Protein AF-A0A7S1Q2R9-F1 (afdb_monomer_lite)

Structure (mmCIF, N/CA/C/O backbone):
data_AF-A0A7S1Q2R9-F1
#
_entry.id   AF-A0A7S1Q2R9-F1
#
loop_
_atom_site.group_PDB
_atom_site.id
_atom_site.type_symbol
_atom_site.label_atom_id
_atom_site.label_alt_id
_atom_site.label_comp_id
_atom_site.label_asym_id
_atom_site.label_entity_id
_atom_site.label_seq_id
_atom_site.pdbx_PDB_ins_code
_atom_site.Cartn_x
_atom_site.Cartn_y
_atom_site.Cartn_z
_atom_site.occupancy
_atom_site.B_iso_or_equiv
_atom_site.auth_seq_id
_atom_site.auth_comp_id
_atom_site.auth_asym_id
_atom_site.auth_atom_id
_atom_site.pdbx_PDB_model_num
ATOM 1 N N . PHE A 1 1 ? 13.116 -24.146 3.902 1.00 49.06 1 PHE A N 1
ATOM 2 C CA . PHE A 1 1 ? 11.732 -23.927 4.374 1.00 49.06 1 PHE A CA 1
ATOM 3 C C . PHE A 1 1 ? 11.373 -24.757 5.607 1.00 49.06 1 PHE A C 1
ATOM 5 O O . PHE A 1 1 ? 10.627 -24.243 6.430 1.00 49.06 1 PHE A O 1
ATOM 12 N N . GLU A 1 2 ? 11.931 -25.960 5.809 1.00 44.88 2 GLU A N 1
ATOM 13 C CA . GLU A 1 2 ? 11.644 -26.784 7.004 1.00 44.88 2 GLU A CA 1
ATOM 14 C C . GLU A 1 2 ? 11.963 -26.093 8.341 1.00 44.88 2 GLU A C 1
ATOM 16 O O . GLU A 1 2 ? 11.168 -26.186 9.266 1.00 44.88 2 GLU A O 1
ATOM 21 N N . GLY A 1 3 ? 13.044 -25.309 8.440 1.00 59.00 3 GLY A N 1
ATOM 22 C CA . GLY A 1 3 ? 13.357 -24.564 9.672 1.00 59.00 3 GLY A CA 1
ATOM 23 C C . GLY A 1 3 ? 12.429 -23.374 9.972 1.00 59.00 3 GLY A C 1
ATOM 24 O O . GLY A 1 3 ? 12.257 -23.018 11.131 1.00 59.00 3 GLY A O 1
ATOM 25 N N . LEU A 1 4 ? 11.815 -22.768 8.946 1.00 65.44 4 LEU A N 1
ATOM 26 C CA . LEU A 1 4 ? 10.936 -21.595 9.094 1.00 65.44 4 LEU A CA 1
ATOM 27 C C . LEU A 1 4 ? 9.481 -22.006 9.363 1.00 65.44 4 LEU A C 1
ATOM 29 O O . LEU A 1 4 ? 8.791 -21.385 10.164 1.00 65.44 4 LEU A O 1
ATOM 33 N N . LEU A 1 5 ? 9.012 -23.053 8.679 1.00 75.56 5 LEU A N 1
ATOM 34 C CA . LEU A 1 5 ? 7.632 -23.536 8.772 1.00 75.56 5 LEU A CA 1
ATOM 35 C C . LEU A 1 5 ? 7.479 -24.649 9.821 1.00 75.56 5 LEU A C 1
ATOM 37 O O . LEU A 1 5 ? 6.381 -24.862 10.343 1.00 75.56 5 LEU A O 1
ATOM 41 N N . GLY A 1 6 ? 8.574 -25.340 10.155 1.00 81.50 6 GLY A N 1
ATOM 42 C CA . GLY A 1 6 ? 8.625 -26.401 11.154 1.00 81.50 6 GLY A CA 1
ATOM 43 C C . GLY A 1 6 ? 7.545 -27.456 10.931 1.00 81.50 6 GLY A C 1
ATOM 44 O O . GLY A 1 6 ? 7.262 -27.869 9.807 1.00 81.50 6 GLY A O 1
ATOM 45 N N . LYS A 1 7 ? 6.860 -27.822 12.019 1.00 88.25 7 LYS A N 1
ATOM 46 C CA . LYS A 1 7 ? 5.736 -28.774 12.012 1.00 88.25 7 LYS A CA 1
ATOM 47 C C . LYS A 1 7 ? 4.541 -28.364 11.139 1.00 88.25 7 LYS A C 1
ATOM 49 O O . LYS A 1 7 ? 3.656 -29.181 10.919 1.00 88.25 7 LYS A O 1
ATOM 54 N N . ASN A 1 8 ? 4.485 -27.118 10.664 1.00 87.31 8 ASN A N 1
ATOM 55 C CA . ASN A 1 8 ? 3.390 -26.623 9.828 1.00 87.31 8 ASN A CA 1
ATOM 56 C C . ASN A 1 8 ? 3.686 -26.723 8.327 1.00 87.31 8 ASN A C 1
ATOM 58 O O . ASN A 1 8 ? 2.836 -26.320 7.538 1.00 87.31 8 ASN A O 1
ATOM 62 N N . ALA A 1 9 ? 4.855 -27.236 7.923 1.00 85.81 9 ALA A N 1
ATOM 63 C CA . ALA A 1 9 ? 5.262 -27.278 6.520 1.00 85.81 9 ALA A CA 1
ATOM 64 C C . ALA A 1 9 ? 4.190 -27.904 5.613 1.00 85.81 9 ALA A C 1
ATOM 66 O O . ALA A 1 9 ? 3.797 -27.270 4.639 1.00 85.81 9 ALA A O 1
ATOM 67 N N . GLN A 1 10 ? 3.642 -29.071 5.974 1.00 87.81 10 GLN A N 1
ATOM 68 C CA . GLN A 1 10 ? 2.604 -29.725 5.169 1.00 87.81 10 GLN A CA 1
ATOM 69 C C . GLN A 1 10 ? 1.353 -28.853 5.021 1.00 87.81 10 GLN A C 1
ATOM 71 O O . GLN A 1 10 ? 0.899 -28.603 3.913 1.00 87.81 10 GLN A O 1
ATOM 76 N N . ARG A 1 11 ? 0.859 -28.292 6.128 1.00 90.00 11 ARG A N 1
ATOM 77 C CA . ARG A 1 11 ? -0.318 -27.418 6.112 1.00 90.00 11 ARG A CA 1
ATOM 78 C C . ARG A 1 11 ? -0.110 -26.177 5.242 1.00 90.00 11 ARG A C 1
ATOM 80 O O . ARG A 1 11 ? -1.047 -25.708 4.611 1.00 90.00 11 ARG A O 1
ATOM 87 N N . VAL A 1 12 ? 1.103 -25.627 5.221 1.00 89.31 12 VAL A N 1
ATOM 88 C CA . VAL A 1 12 ? 1.437 -24.493 4.348 1.00 89.31 12 VAL A CA 1
ATOM 89 C C . VAL A 1 12 ? 1.422 -24.918 2.882 1.00 89.31 12 VAL A C 1
ATOM 91 O O . VAL A 1 12 ? 0.890 -24.187 2.055 1.00 89.31 12 VAL A O 1
ATOM 94 N N . MET A 1 13 ? 1.934 -26.107 2.566 1.00 88.19 13 MET A N 1
ATOM 95 C CA . MET A 1 13 ? 1.885 -26.663 1.210 1.00 88.19 13 MET A CA 1
ATOM 96 C C . MET A 1 13 ? 0.452 -26.961 0.753 1.00 88.19 13 MET A C 1
ATOM 98 O O . MET A 1 13 ? 0.169 -26.845 -0.434 1.00 88.19 13 MET A O 1
ATOM 102 N N . ASP A 1 14 ? -0.458 -27.280 1.674 1.00 91.19 14 ASP A N 1
ATOM 103 C CA . ASP A 1 14 ? -1.875 -27.485 1.356 1.00 91.19 14 ASP A CA 1
ATOM 104 C C . ASP A 1 14 ? -2.593 -26.161 1.018 1.00 91.19 14 ASP A C 1
ATOM 106 O O . ASP A 1 14 ? -3.506 -26.142 0.196 1.00 91.19 14 ASP A O 1
ATOM 110 N N . VAL A 1 15 ? -2.179 -25.045 1.635 1.00 91.50 15 VAL A N 1
ATOM 111 C CA . VAL A 1 15 ? -2.746 -23.704 1.377 1.00 91.50 15 VAL A CA 1
ATOM 112 C C . VAL A 1 15 ? -2.119 -23.049 0.142 1.00 91.50 15 VAL A C 1
ATOM 114 O O . VAL A 1 15 ? -2.825 -22.407 -0.631 1.00 91.50 15 VAL A O 1
ATOM 117 N N . TYR A 1 16 ? -0.814 -23.241 -0.073 1.00 91.12 16 TYR A N 1
ATOM 118 C CA . TYR A 1 16 ? -0.061 -22.714 -1.219 1.00 91.12 16 TYR A CA 1
ATOM 119 C C . TYR A 1 16 ? 0.488 -23.868 -2.073 1.00 91.12 16 TYR A C 1
ATOM 121 O O . TYR A 1 16 ? 1.705 -24.090 -2.108 1.00 91.12 16 TYR A O 1
ATOM 129 N N . PRO A 1 17 ? -0.383 -24.630 -2.759 1.00 89.12 17 PRO A N 1
ATOM 130 C CA . PRO A 1 17 ? 0.030 -25.820 -3.488 1.00 89.12 17 PRO A CA 1
ATOM 131 C C . PRO A 1 17 ? 0.990 -25.459 -4.630 1.00 89.12 17 PRO A C 1
ATOM 133 O O . PRO A 1 17 ? 0.645 -24.621 -5.473 1.00 89.12 17 PRO A O 1
ATOM 136 N N . PRO A 1 18 ? 2.181 -26.091 -4.708 1.00 85.88 18 PRO A N 1
ATOM 137 C CA . PRO A 1 18 ? 3.107 -25.873 -5.808 1.00 85.88 18 PRO A CA 1
ATOM 138 C C . PRO A 1 18 ? 2.442 -26.168 -7.146 1.00 85.88 18 PRO A C 1
ATOM 140 O O . PRO A 1 18 ? 1.844 -27.223 -7.356 1.00 85.88 18 PRO A O 1
ATOM 143 N N . ARG A 1 19 ? 2.599 -25.245 -8.084 1.00 83.38 19 ARG A N 1
ATOM 144 C CA . ARG A 1 19 ? 2.158 -25.408 -9.462 1.00 83.38 19 ARG A CA 1
ATOM 145 C C . ARG A 1 19 ? 3.273 -26.094 -10.245 1.00 83.38 19 ARG A C 1
ATOM 147 O O . ARG A 1 19 ? 4.445 -25.720 -10.143 1.00 83.38 19 ARG A O 1
ATOM 154 N N . GLN A 1 20 ? 2.913 -27.095 -11.046 1.00 71.31 20 GLN A N 1
ATOM 155 C CA . GLN A 1 20 ? 3.818 -27.604 -12.073 1.00 71.31 20 GLN A CA 1
ATOM 156 C C . GLN A 1 20 ? 3.914 -26.534 -13.162 1.00 71.31 20 GLN A C 1
ATOM 158 O O . GLN A 1 20 ? 2.959 -26.296 -13.896 1.00 71.31 20 GLN A O 1
ATOM 163 N N . SER A 1 21 ? 5.039 -25.828 -13.210 1.00 67.38 21 SER A N 1
ATOM 164 C CA . SER A 1 21 ? 5.271 -24.748 -14.163 1.00 67.38 21 SER A CA 1
ATOM 165 C C . SER A 1 21 ? 6.632 -24.930 -14.814 1.00 67.38 21 SER A C 1
ATOM 167 O O . SER A 1 21 ? 7.643 -25.047 -14.126 1.00 67.38 21 SER A O 1
ATOM 169 N N . PHE A 1 22 ? 6.646 -24.924 -16.147 1.00 62.53 22 PHE A N 1
ATOM 170 C CA . PHE A 1 22 ? 7.864 -24.910 -16.962 1.00 62.53 22 PHE A CA 1
ATOM 171 C C . PHE A 1 22 ? 8.432 -23.492 -17.142 1.00 62.53 22 PHE A C 1
ATOM 173 O O . PHE A 1 22 ? 9.403 -23.298 -17.870 1.00 62.53 22 PHE A O 1
ATOM 180 N N . ALA A 1 23 ? 7.826 -22.478 -16.511 1.00 65.81 23 ALA A N 1
ATOM 181 C CA . ALA A 1 23 ? 8.340 -21.117 -16.550 1.00 65.81 23 ALA A CA 1
ATOM 182 C C . ALA A 1 23 ? 9.642 -21.004 -15.743 1.00 65.81 23 ALA A C 1
ATOM 184 O O . ALA A 1 23 ? 9.764 -21.577 -14.663 1.00 65.81 23 ALA A O 1
ATOM 185 N N . VAL A 1 24 ? 10.575 -20.171 -16.217 1.00 63.34 24 VAL A N 1
ATOM 186 C CA . VAL A 1 24 ? 11.880 -19.901 -15.573 1.00 63.34 24 VAL A CA 1
ATOM 187 C C . VAL A 1 24 ? 11.740 -19.471 -14.101 1.00 63.34 24 VAL A C 1
ATOM 189 O O . VAL A 1 24 ? 12.635 -19.711 -13.296 1.00 63.34 24 VAL A O 1
ATOM 192 N N . PHE A 1 25 ? 10.599 -18.880 -13.725 1.00 67.56 25 PHE A N 1
ATOM 193 C CA . PHE A 1 25 ? 10.302 -18.431 -12.360 1.00 67.56 25 PHE A CA 1
ATOM 194 C C . PHE A 1 25 ? 9.344 -19.346 -11.571 1.00 67.56 25 PHE A C 1
ATOM 196 O O . PHE A 1 25 ? 8.973 -18.991 -10.455 1.00 67.56 25 PHE A O 1
ATOM 203 N N . GLY A 1 26 ? 8.979 -20.523 -12.097 1.00 80.88 26 GLY A N 1
ATOM 204 C CA . GLY A 1 26 ? 8.295 -21.612 -11.383 1.00 80.88 26 GLY A CA 1
ATOM 205 C C . GLY A 1 26 ? 7.212 -21.174 -10.384 1.00 80.88 26 GLY A C 1
ATOM 206 O O . GLY A 1 26 ? 6.208 -20.580 -10.763 1.00 80.88 26 GLY A O 1
ATOM 207 N N . ASN A 1 27 ? 7.444 -21.468 -9.099 1.00 85.88 27 ASN A N 1
ATOM 208 C CA . ASN A 1 27 ? 6.556 -21.170 -7.963 1.00 85.88 27 ASN A CA 1
ATOM 209 C C . ASN A 1 27 ? 6.882 -19.849 -7.240 1.00 85.88 27 ASN A C 1
ATOM 211 O O . ASN A 1 27 ? 6.481 -19.657 -6.093 1.00 85.88 27 ASN A O 1
ATOM 215 N N . ARG A 1 28 ? 7.627 -18.934 -7.875 1.00 85.75 28 ARG A N 1
ATOM 216 C CA . ARG A 1 28 ? 8.054 -17.670 -7.254 1.00 85.75 28 ARG A CA 1
ATOM 217 C C . ARG A 1 28 ? 6.879 -16.848 -6.736 1.00 85.75 28 ARG A C 1
ATOM 219 O O . ARG A 1 28 ? 6.962 -16.350 -5.620 1.00 85.75 28 ARG A O 1
ATOM 226 N N . ASP A 1 29 ? 5.805 -16.736 -7.511 1.00 85.44 29 ASP A N 1
ATOM 227 C CA . ASP A 1 29 ? 4.643 -15.934 -7.120 1.00 85.44 29 ASP A CA 1
ATOM 228 C C . ASP A 1 29 ? 3.962 -16.508 -5.871 1.00 85.44 29 ASP A C 1
ATOM 230 O O . ASP A 1 29 ? 3.637 -15.748 -4.968 1.00 85.44 29 ASP A O 1
ATOM 234 N N . LEU A 1 30 ? 3.877 -17.839 -5.744 1.00 89.31 30 LEU A N 1
ATOM 235 C CA . LEU A 1 30 ? 3.361 -18.495 -4.533 1.00 89.31 30 LEU A CA 1
ATOM 236 C C . LEU A 1 30 ? 4.248 -18.243 -3.313 1.00 89.31 30 LEU A C 1
ATOM 238 O O . LEU A 1 30 ? 3.745 -18.034 -2.215 1.00 89.31 30 LEU A O 1
ATOM 242 N N . VAL A 1 31 ? 5.573 -18.258 -3.485 1.00 89.06 31 VAL A N 1
ATOM 243 C CA . VAL A 1 31 ? 6.504 -17.949 -2.389 1.00 89.06 31 VAL A CA 1
ATOM 244 C C . VAL A 1 31 ? 6.385 -16.480 -1.973 1.00 89.06 31 VAL A C 1
ATOM 246 O O . VAL A 1 31 ? 6.442 -16.179 -0.783 1.00 89.06 31 VAL A O 1
ATOM 249 N N . VAL A 1 32 ? 6.205 -15.566 -2.933 1.00 90.50 32 VAL A N 1
ATOM 250 C CA . VAL A 1 32 ? 5.979 -14.136 -2.667 1.00 90.50 32 VAL A CA 1
ATOM 251 C C . VAL A 1 32 ? 4.639 -13.910 -1.967 1.00 90.50 32 VAL A C 1
ATOM 253 O O . VAL A 1 32 ? 4.587 -13.122 -1.025 1.00 90.50 32 VAL A O 1
ATOM 256 N N . GLU A 1 33 ? 3.584 -14.609 -2.378 1.00 90.94 33 GLU A N 1
ATOM 257 C CA . GLU A 1 33 ? 2.261 -14.567 -1.750 1.00 90.94 33 GLU A CA 1
ATOM 258 C C . GLU A 1 33 ? 2.322 -15.090 -0.310 1.00 90.94 33 GLU A C 1
ATOM 260 O O . GLU A 1 33 ? 1.991 -14.362 0.622 1.00 90.94 33 GLU A O 1
ATOM 265 N N . LEU A 1 34 ? 2.892 -16.283 -0.104 1.00 92.25 34 LEU A N 1
ATOM 266 C CA . LEU A 1 34 ? 3.131 -16.855 1.222 1.00 92.25 34 LEU A CA 1
ATOM 267 C C . LEU A 1 34 ? 3.924 -15.902 2.128 1.00 92.25 34 LEU A C 1
ATOM 269 O O . LEU A 1 34 ? 3.571 -15.707 3.291 1.00 92.25 34 LEU A O 1
ATOM 273 N N . ALA A 1 35 ? 5.010 -15.311 1.621 1.00 91.81 35 ALA A N 1
ATOM 274 C CA . ALA A 1 35 ? 5.814 -14.366 2.391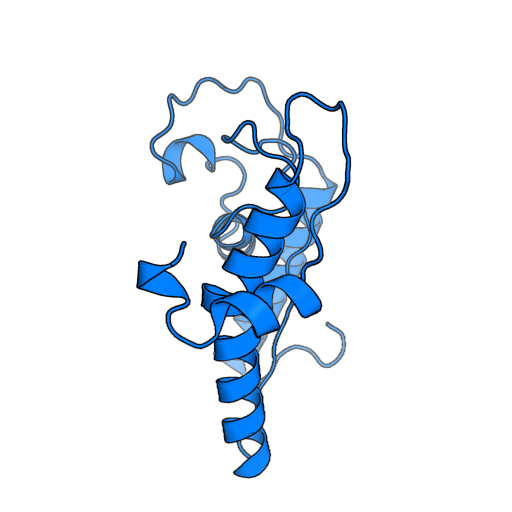 1.00 91.81 35 ALA A CA 1
ATOM 275 C C . ALA A 1 35 ? 5.023 -13.092 2.726 1.00 91.81 35 ALA A C 1
ATOM 277 O O . ALA A 1 35 ? 5.093 -12.613 3.857 1.00 91.81 35 ALA A O 1
ATOM 278 N N . THR A 1 36 ? 4.250 -12.570 1.771 1.00 93.31 36 THR A N 1
ATOM 279 C CA . THR A 1 36 ? 3.364 -11.415 1.970 1.00 93.31 36 THR A CA 1
ATOM 280 C C . THR A 1 36 ? 2.341 -11.689 3.068 1.00 93.31 36 THR A C 1
ATOM 282 O O . THR A 1 36 ? 2.195 -10.880 3.987 1.00 93.31 36 THR A O 1
ATOM 285 N N . ASP A 1 37 ? 1.695 -12.852 3.033 1.00 94.94 37 ASP A N 1
ATOM 286 C CA . ASP A 1 37 ? 0.675 -13.210 4.010 1.00 94.94 37 ASP A CA 1
ATOM 287 C C . ASP A 1 37 ? 1.256 -13.441 5.400 1.00 94.94 37 ASP A C 1
ATOM 289 O O . ASP A 1 37 ? 0.707 -12.936 6.381 1.00 94.94 37 ASP A O 1
ATOM 293 N N . LEU A 1 38 ? 2.382 -14.156 5.496 1.00 92.31 38 LEU A N 1
ATOM 294 C CA . LEU A 1 38 ? 3.019 -14.464 6.775 1.00 92.31 38 LEU A CA 1
ATOM 295 C C . LEU A 1 38 ? 3.629 -13.233 7.447 1.00 92.31 38 LEU A C 1
ATOM 297 O O . LEU A 1 38 ? 3.525 -13.100 8.667 1.00 92.31 38 LEU A O 1
ATOM 301 N N . LEU A 1 39 ? 4.292 -12.367 6.678 1.00 92.44 39 LEU A N 1
ATOM 302 C CA . LEU A 1 39 ? 5.093 -11.274 7.230 1.00 92.44 39 LEU A CA 1
ATOM 303 C C . LEU A 1 39 ? 4.321 -9.958 7.352 1.00 92.44 39 LEU A C 1
ATOM 305 O O . LEU A 1 39 ? 4.675 -9.148 8.205 1.00 92.44 39 LEU A O 1
ATOM 309 N N . TYR A 1 40 ? 3.279 -9.741 6.540 1.00 94.12 40 TYR A N 1
ATOM 310 C CA . TYR A 1 40 ? 2.607 -8.441 6.460 1.00 94.12 40 TYR A CA 1
ATOM 311 C C . TYR A 1 40 ? 1.082 -8.546 6.558 1.00 94.12 40 TYR A C 1
ATOM 313 O O . TYR A 1 40 ? 0.508 -8.050 7.528 1.00 94.12 40 TYR A O 1
ATOM 321 N N . SER A 1 41 ? 0.411 -9.202 5.603 1.00 95.00 41 SER A N 1
ATOM 322 C CA . SER A 1 41 ? -1.055 -9.140 5.493 1.00 95.00 41 SER A CA 1
ATOM 323 C C . SER A 1 41 ? -1.754 -9.741 6.712 1.00 95.00 41 SER A C 1
ATOM 325 O O . SER A 1 41 ? -2.533 -9.052 7.370 1.00 95.00 41 SER A O 1
ATOM 327 N N . CYS A 1 42 ? -1.448 -10.994 7.077 1.00 95.44 42 CYS A N 1
ATOM 328 C CA . CYS A 1 42 ? -2.126 -11.649 8.197 1.00 95.44 42 CYS A CA 1
ATOM 329 C C . CYS A 1 42 ? -1.826 -10.981 9.552 1.00 95.44 42 CYS A C 1
ATOM 331 O O . CYS A 1 42 ? -2.774 -10.777 10.315 1.00 95.44 42 CYS A O 1
ATOM 333 N N . PRO A 1 43 ? -0.570 -10.619 9.895 1.00 96.19 43 PRO A N 1
ATOM 334 C CA . PRO A 1 43 ? -0.290 -9.842 11.103 1.00 96.19 43 PRO A CA 1
ATOM 335 C C . PRO A 1 43 ? -1.059 -8.514 11.160 1.00 96.19 43 PRO A C 1
ATOM 337 O O . PRO A 1 43 ? -1.692 -8.231 12.179 1.00 96.19 43 PRO A O 1
ATOM 340 N N . ASN A 1 44 ? -1.092 -7.745 10.066 1.00 96.00 44 ASN A N 1
ATOM 341 C CA . ASN A 1 44 ? -1.807 -6.467 10.016 1.00 96.00 44 ASN A CA 1
ATOM 342 C C . ASN A 1 44 ? -3.322 -6.651 10.180 1.00 96.00 44 ASN A C 1
ATOM 344 O O . ASN A 1 44 ? -3.946 -5.941 10.968 1.00 96.00 44 ASN A O 1
ATOM 348 N N . THR A 1 45 ? -3.915 -7.650 9.518 1.00 96.38 45 THR A N 1
ATOM 349 C CA . THR A 1 45 ? -5.335 -7.991 9.691 1.00 96.38 45 THR A CA 1
ATOM 350 C C . THR A 1 45 ? -5.647 -8.410 11.127 1.00 96.38 45 THR A C 1
ATOM 352 O O . THR A 1 45 ? -6.683 -8.026 11.664 1.00 96.38 45 THR A O 1
ATOM 355 N N . ARG A 1 46 ? -4.759 -9.159 11.796 1.00 97.56 46 ARG A N 1
ATOM 356 C CA . ARG A 1 46 ? -4.948 -9.531 13.210 1.00 97.56 46 ARG A CA 1
ATOM 357 C C . ARG A 1 46 ? -4.958 -8.311 14.124 1.00 97.56 46 ARG A C 1
ATOM 359 O O . ARG A 1 46 ? -5.800 -8.251 15.014 1.00 97.56 46 ARG A O 1
ATOM 366 N N . ILE A 1 47 ? -4.063 -7.349 13.898 1.00 97.44 47 ILE A N 1
ATOM 367 C CA . ILE A 1 47 ? -4.033 -6.091 14.657 1.00 97.44 47 ILE A CA 1
ATOM 368 C C . ILE A 1 47 ? -5.326 -5.305 14.423 1.00 97.44 47 ILE A C 1
ATOM 370 O O . ILE A 1 47 ? -5.977 -4.911 15.388 1.00 97.44 47 ILE A O 1
ATOM 374 N N . ALA A 1 48 ? -5.742 -5.140 13.165 1.00 96.50 48 ALA A N 1
ATOM 375 C CA . ALA A 1 48 ? -6.975 -4.434 12.824 1.00 96.50 48 ALA A CA 1
ATOM 376 C C . ALA A 1 48 ? -8.214 -5.082 13.465 1.00 96.50 48 ALA A C 1
ATOM 378 O O . ALA A 1 48 ? -9.022 -4.396 14.087 1.00 96.50 48 ALA A O 1
ATOM 379 N N . ASN A 1 49 ? -8.321 -6.412 13.403 1.00 96.69 49 ASN A N 1
ATOM 380 C CA . ASN A 1 49 ? -9.411 -7.153 14.038 1.00 96.69 49 ASN A CA 1
ATOM 381 C C . ASN A 1 49 ? -9.380 -7.032 15.567 1.00 96.69 49 ASN A C 1
ATOM 383 O O . ASN A 1 49 ? -10.433 -6.934 16.193 1.00 96.69 49 ASN A O 1
ATOM 387 N N . ALA A 1 50 ? -8.194 -7.030 16.182 1.00 98.06 50 ALA A N 1
ATOM 388 C CA . ALA A 1 50 ? -8.055 -6.855 17.625 1.00 98.06 50 ALA A CA 1
ATOM 389 C C . ALA A 1 50 ? -8.482 -5.450 18.080 1.00 98.06 50 ALA A C 1
ATOM 391 O O . ALA A 1 50 ? -9.139 -5.325 19.113 1.00 98.06 50 ALA A O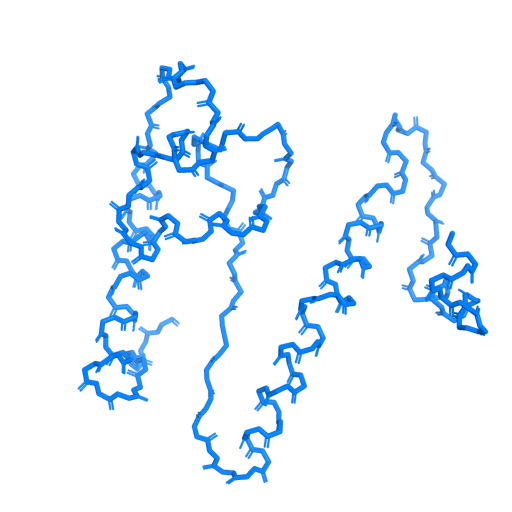 1
ATOM 392 N N . LEU A 1 51 ? -8.158 -4.411 17.302 1.00 97.56 51 LEU A N 1
ATOM 393 C CA . LEU A 1 51 ? -8.635 -3.044 17.531 1.00 97.56 51 LEU A CA 1
ATOM 394 C C . LEU A 1 51 ? -10.162 -2.971 17.399 1.00 97.56 51 LEU A C 1
ATOM 396 O O . LEU A 1 51 ? -10.837 -2.516 18.324 1.00 97.56 51 LEU A O 1
ATOM 400 N N . ALA A 1 52 ? -10.715 -3.521 16.315 1.00 95.38 52 ALA A N 1
ATOM 401 C CA . ALA A 1 52 ? -12.156 -3.555 16.081 1.00 95.38 52 ALA A CA 1
ATOM 402 C C . ALA A 1 52 ? -12.914 -4.295 17.200 1.00 95.38 52 ALA A C 1
ATOM 404 O O . ALA A 1 52 ? -13.926 -3.803 17.693 1.00 95.38 52 ALA A O 1
ATOM 405 N N . ALA A 1 53 ? -12.390 -5.426 17.686 1.00 97.50 53 ALA A N 1
ATOM 406 C CA . ALA A 1 53 ? -12.969 -6.181 18.804 1.00 97.50 53 ALA A CA 1
ATOM 407 C C . ALA A 1 53 ? -12.978 -5.409 20.139 1.00 97.50 53 ALA A C 1
ATOM 409 O O . ALA A 1 53 ? -13.663 -5.802 21.084 1.00 97.50 53 ALA A O 1
ATOM 410 N N . LYS A 1 54 ? -12.208 -4.320 20.238 1.00 97.88 54 LYS A N 1
ATOM 411 C CA . LYS A 1 54 ? -12.195 -3.393 21.376 1.00 97.88 54 LYS A CA 1
ATOM 412 C C . LYS A 1 54 ? -12.963 -2.100 21.098 1.00 97.88 54 LYS A C 1
ATOM 414 O O . LYS A 1 54 ? -12.859 -1.171 21.892 1.00 97.88 54 LYS A O 1
ATOM 419 N N . ASN A 1 55 ? -13.740 -2.046 20.014 1.00 96.25 55 ASN A N 1
ATOM 420 C CA . ASN A 1 55 ? -14.426 -0.846 19.533 1.00 96.25 55 ASN A CA 1
ATOM 421 C C . ASN A 1 55 ? -13.468 0.333 19.275 1.00 96.25 55 ASN A C 1
ATOM 423 O O . ASN A 1 55 ? -13.881 1.489 19.330 1.00 96.25 55 ASN A O 1
ATOM 427 N N . ALA A 1 56 ? -12.187 0.052 19.012 1.00 96.00 56 ALA A N 1
ATOM 428 C CA . ALA A 1 56 ? -11.232 1.064 18.591 1.00 96.00 56 ALA A CA 1
ATOM 429 C C . ALA A 1 56 ? -11.350 1.253 17.067 1.00 96.00 56 ALA A C 1
ATOM 431 O O . ALA A 1 56 ? -11.284 0.256 16.338 1.00 96.00 56 ALA A O 1
ATOM 432 N N . PRO A 1 57 ? -11.510 2.494 16.570 1.00 92.12 57 PRO A N 1
ATOM 433 C CA . PRO A 1 57 ? -11.534 2.757 15.137 1.00 92.12 57 PRO A CA 1
ATOM 434 C C . PRO A 1 57 ? -10.240 2.284 14.465 1.00 92.12 57 PRO A C 1
ATOM 436 O O . PRO A 1 57 ? -9.139 2.607 14.913 1.00 92.12 57 PRO A O 1
ATOM 439 N N . ALA A 1 58 ? -10.373 1.494 13.400 1.00 92.56 58 ALA A N 1
ATOM 440 C CA . ALA A 1 58 ? -9.252 0.969 12.634 1.00 92.56 58 ALA A CA 1
ATOM 441 C C . ALA A 1 58 ? -9.603 0.950 11.145 1.00 92.56 58 ALA A C 1
ATOM 443 O O . ALA A 1 58 ? -10.653 0.445 10.751 1.00 92.56 58 ALA A O 1
ATOM 444 N N . TRP A 1 59 ? -8.689 1.459 10.321 1.00 92.31 59 TRP A N 1
ATOM 445 C CA . TRP A 1 59 ? -8.809 1.475 8.866 1.00 92.31 59 TRP A CA 1
ATOM 446 C C . TRP A 1 59 ? -7.585 0.808 8.254 1.00 92.31 59 TRP A C 1
ATOM 448 O O . TRP A 1 59 ? -6.460 1.002 8.714 1.00 92.31 59 TRP A O 1
ATOM 458 N N . VAL A 1 60 ? -7.806 -0.001 7.222 1.00 93.19 60 VAL A N 1
ATOM 459 C CA . VAL A 1 60 ? -6.762 -0.786 6.557 1.00 93.19 60 VAL A CA 1
ATOM 460 C C . VAL A 1 60 ? -6.927 -0.613 5.061 1.00 93.19 60 VAL A C 1
ATOM 462 O O . VAL A 1 60 ? -8.011 -0.869 4.554 1.00 93.19 60 VAL A O 1
ATOM 465 N N . TYR A 1 61 ? -5.861 -0.247 4.353 1.00 93.69 61 TYR A N 1
ATOM 466 C CA . TYR A 1 61 ? -5.846 -0.193 2.892 1.00 93.69 61 TYR A CA 1
ATOM 467 C C . TYR A 1 61 ? -4.904 -1.249 2.304 1.00 93.69 61 TYR A C 1
ATOM 469 O O . TYR A 1 61 ? -3.970 -1.708 2.962 1.00 93.69 61 TYR A O 1
ATOM 477 N N . SER A 1 62 ? -5.134 -1.608 1.039 1.00 93.81 62 SER A N 1
ATOM 478 C CA . SER A 1 62 ? -4.257 -2.479 0.253 1.00 93.81 62 SER A CA 1
ATOM 479 C C . SER A 1 62 ? -3.732 -1.718 -0.961 1.00 93.81 62 SER A C 1
ATOM 481 O O . SER A 1 62 ? -4.497 -1.321 -1.841 1.00 93.81 62 SER A O 1
ATOM 483 N N . PHE A 1 63 ? -2.422 -1.482 -1.005 1.00 95.50 63 PHE A N 1
ATOM 484 C CA . PHE A 1 63 ? -1.777 -0.787 -2.114 1.00 95.50 63 PHE A CA 1
ATOM 485 C C . PHE A 1 63 ? -1.398 -1.776 -3.224 1.00 95.50 63 PHE A C 1
ATOM 487 O O . PHE A 1 63 ? -0.543 -2.636 -3.034 1.00 95.50 63 PHE A O 1
ATOM 494 N N . GLN A 1 64 ? -2.021 -1.638 -4.398 1.00 94.69 64 GLN A N 1
ATOM 495 C CA . GLN A 1 64 ? -1.875 -2.593 -5.511 1.00 94.69 64 GLN A CA 1
ATOM 496 C C . GLN A 1 64 ? -1.138 -2.027 -6.736 1.00 94.69 64 GLN A C 1
ATOM 498 O O . GLN A 1 64 ? -0.951 -2.708 -7.746 1.00 94.69 64 GLN A O 1
ATOM 503 N N . ARG A 1 65 ? -0.710 -0.763 -6.681 1.00 94.88 65 ARG A N 1
ATOM 504 C CA . ARG A 1 65 ? -0.106 -0.078 -7.824 1.00 94.88 65 ARG A CA 1
ATOM 505 C C . ARG A 1 65 ? 1.382 -0.418 -7.938 1.00 94.88 65 ARG A C 1
ATOM 507 O O . ARG A 1 65 ? 2.166 -0.084 -7.062 1.00 94.88 65 ARG A O 1
ATOM 514 N N . ARG A 1 66 ? 1.811 -0.979 -9.075 1.00 93.81 66 ARG A N 1
ATOM 515 C CA . ARG A 1 66 ? 3.234 -0.942 -9.456 1.00 93.81 66 ARG A CA 1
ATOM 516 C C . ARG A 1 66 ? 3.592 0.481 -9.911 1.00 93.81 66 ARG A C 1
ATOM 518 O O . ARG A 1 66 ? 2.974 0.945 -10.874 1.00 93.81 66 ARG A O 1
ATOM 525 N N . PRO A 1 67 ? 4.590 1.150 -9.304 1.00 92.44 67 PRO A N 1
ATOM 526 C CA . PRO A 1 67 ? 5.001 2.478 -9.749 1.00 92.44 67 PRO A CA 1
ATOM 527 C C . PRO A 1 67 ? 5.473 2.476 -11.202 1.00 92.44 67 PRO A C 1
ATOM 529 O O . PRO A 1 67 ? 6.225 1.579 -11.597 1.00 92.44 67 PRO A O 1
ATOM 532 N N . SER A 1 68 ? 5.079 3.481 -11.998 1.00 92.12 68 SER A N 1
ATOM 533 C CA . SER A 1 68 ? 5.513 3.572 -13.403 1.00 92.12 68 SER A CA 1
ATOM 534 C C . SER A 1 68 ? 7.031 3.670 -13.531 1.00 92.12 68 SER A C 1
ATOM 536 O O . SER A 1 68 ? 7.607 3.127 -14.466 1.00 92.12 68 SER A O 1
ATOM 538 N N . CYS A 1 69 ? 7.667 4.327 -12.560 1.00 88.81 69 CYS A N 1
ATOM 539 C CA . CYS A 1 69 ? 9.115 4.439 -12.426 1.00 88.81 69 CYS A CA 1
ATOM 540 C C . CYS A 1 69 ? 9.629 3.589 -11.262 1.00 88.81 69 CYS A C 1
ATOM 542 O O . CYS A 1 69 ? 10.451 4.047 -10.471 1.00 88.81 69 CYS A O 1
ATOM 544 N N . SER A 1 70 ? 9.110 2.361 -11.130 1.00 87.88 70 SER A N 1
ATOM 545 C CA . SER A 1 70 ? 9.598 1.418 -10.123 1.00 87.88 70 SER A CA 1
ATOM 546 C C . SER A 1 70 ? 11.105 1.232 -10.296 1.00 87.88 70 SER A C 1
ATOM 548 O O . SER A 1 70 ? 11.549 0.865 -11.388 1.00 87.88 70 SER A O 1
ATOM 550 N N . PRO A 1 71 ? 11.906 1.450 -9.242 1.00 81.62 71 PRO A N 1
ATOM 551 C CA . PRO A 1 71 ? 13.348 1.314 -9.345 1.00 81.62 71 PRO A CA 1
ATOM 552 C C . PRO A 1 71 ? 13.780 -0.163 -9.247 1.00 81.62 71 PRO A C 1
ATOM 554 O O . PRO A 1 71 ? 14.964 -0.475 -9.331 1.00 81.62 71 PRO A O 1
ATOM 557 N N . THR A 1 72 ? 12.825 -1.087 -9.083 1.00 83.75 72 THR A N 1
ATOM 558 C CA . THR A 1 72 ? 13.070 -2.529 -9.012 1.00 83.75 72 THR A CA 1
ATOM 559 C C . THR A 1 72 ? 12.561 -3.236 -10.273 1.00 83.75 72 THR A C 1
ATOM 561 O O . THR A 1 72 ? 11.538 -2.839 -10.850 1.00 83.75 72 THR A O 1
ATOM 564 N N . PRO A 1 73 ? 13.215 -4.332 -10.698 1.00 83.81 73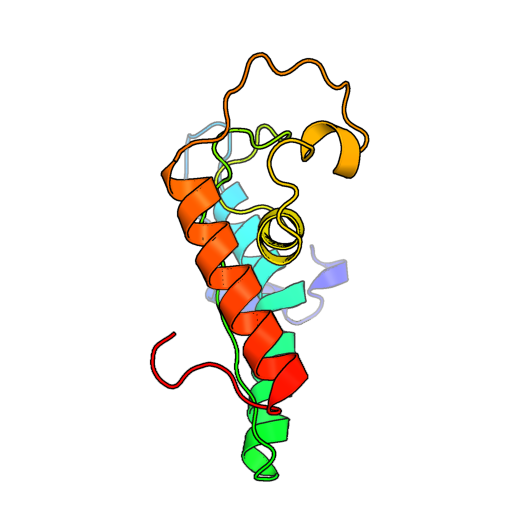 PRO A N 1
ATOM 565 C CA . PRO A 1 73 ? 12.759 -5.101 -11.853 1.00 83.81 73 PRO A CA 1
ATOM 566 C C . PRO A 1 73 ? 11.486 -5.914 -11.558 1.00 83.81 73 PRO A C 1
ATOM 568 O O . PRO A 1 73 ? 10.822 -6.377 -12.485 1.00 83.81 73 PRO A O 1
ATOM 571 N N . TYR A 1 74 ? 11.105 -6.072 -10.288 1.00 84.44 74 TYR A N 1
ATOM 572 C CA . TYR A 1 74 ? 10.058 -6.998 -9.869 1.00 84.44 74 TYR A CA 1
ATOM 573 C C . TYR A 1 74 ? 8.638 -6.530 -10.230 1.00 84.44 74 TYR A C 1
ATOM 575 O O . TYR A 1 74 ? 8.337 -5.343 -10.099 1.00 84.44 74 TYR A O 1
ATOM 583 N N . PRO A 1 75 ? 7.761 -7.447 -10.686 1.00 85.12 75 PRO A N 1
ATOM 584 C CA . PRO A 1 75 ? 6.355 -7.154 -10.942 1.00 85.12 75 PRO A CA 1
ATOM 585 C C . PRO A 1 75 ? 5.585 -6.819 -9.668 1.00 85.12 75 PRO A C 1
ATOM 587 O O . PRO A 1 75 ? 5.960 -7.236 -8.577 1.00 85.12 75 PRO A O 1
ATOM 590 N N . GLY A 1 76 ? 4.489 -6.081 -9.846 1.00 89.81 76 GLY A N 1
ATOM 591 C CA . GLY A 1 76 ? 3.582 -5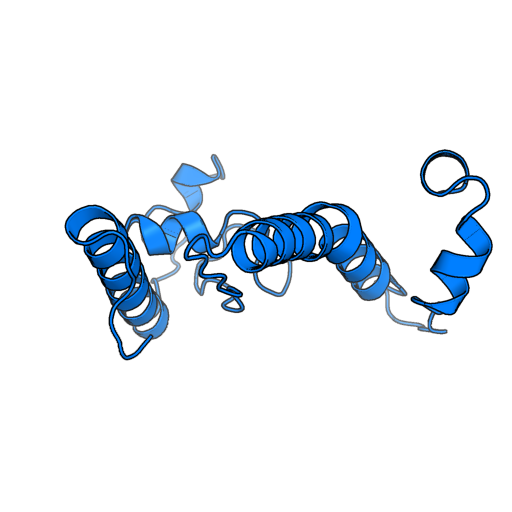.709 -8.765 1.00 89.81 76 GLY A CA 1
ATOM 592 C C . GLY A 1 76 ? 4.078 -4.577 -7.850 1.00 89.81 76 GLY A C 1
ATOM 593 O O . GLY A 1 76 ? 5.104 -3.943 -8.124 1.00 89.81 76 GLY A O 1
ATOM 594 N N . PRO A 1 77 ? 3.303 -4.281 -6.793 1.00 91.75 77 PRO A N 1
ATOM 595 C CA . PRO A 1 77 ? 3.699 -3.379 -5.718 1.00 91.75 77 PRO A CA 1
ATOM 596 C C . PRO A 1 77 ? 4.748 -4.066 -4.837 1.00 91.75 77 PRO A C 1
ATOM 598 O O . PRO A 1 77 ? 4.490 -5.095 -4.217 1.00 91.75 77 PRO A O 1
ATOM 601 N N . VAL A 1 78 ? 5.954 -3.507 -4.775 1.00 90.25 78 VAL A N 1
ATOM 602 C CA . VAL A 1 78 ? 6.985 -4.008 -3.856 1.00 90.25 78 VAL A CA 1
ATOM 603 C C . VAL A 1 78 ? 6.812 -3.376 -2.478 1.00 90.25 78 VAL A C 1
ATOM 605 O O . VAL A 1 78 ? 6.312 -2.255 -2.367 1.00 90.25 78 VAL A O 1
ATOM 608 N N . HIS A 1 79 ? 7.247 -4.072 -1.428 1.00 91.56 79 HIS A N 1
ATOM 609 C CA . HIS A 1 79 ? 7.193 -3.562 -0.058 1.00 91.56 79 HIS A CA 1
ATOM 610 C C . HIS A 1 79 ? 7.828 -2.159 0.057 1.00 91.56 79 HIS A C 1
ATOM 612 O O . HIS A 1 79 ? 8.939 -1.926 -0.434 1.00 91.56 79 HIS A O 1
ATOM 618 N N . GLY A 1 80 ? 7.098 -1.225 0.672 1.00 89.62 80 GLY A N 1
ATOM 619 C CA . GLY A 1 80 ? 7.508 0.164 0.885 1.00 89.62 80 GLY A CA 1
ATOM 620 C C . GLY A 1 80 ? 7.318 1.085 -0.325 1.00 89.62 80 GLY A C 1
ATOM 621 O O . GLY A 1 80 ? 7.580 2.283 -0.222 1.00 89.62 80 GLY A O 1
ATOM 622 N N . SER A 1 81 ? 6.874 0.572 -1.481 1.00 92.00 81 SER A N 1
ATOM 623 C CA . SER A 1 81 ? 6.699 1.412 -2.679 1.00 92.00 81 SER A CA 1
ATOM 624 C C . SER A 1 81 ? 5.573 2.433 -2.536 1.00 92.00 81 SER A C 1
ATOM 626 O O . SER A 1 81 ? 5.632 3.499 -3.149 1.00 92.00 81 SER A O 1
ATOM 628 N N . GLU A 1 82 ? 4.599 2.155 -1.674 1.00 94.81 82 GLU A N 1
ATOM 629 C CA . GLU A 1 82 ? 3.493 3.038 -1.322 1.00 94.81 82 GLU A CA 1
ATOM 630 C C . GLU A 1 82 ? 3.949 4.271 -0.537 1.00 94.81 82 GLU A C 1
ATOM 632 O O . GLU A 1 82 ? 3.328 5.328 -0.653 1.00 94.81 82 GLU A O 1
ATOM 637 N N . MET A 1 83 ? 5.063 4.185 0.205 1.00 93.44 83 MET A N 1
ATOM 638 C CA . MET A 1 83 ? 5.598 5.321 0.965 1.00 93.44 83 MET A CA 1
ATOM 639 C C . MET A 1 83 ? 5.804 6.530 0.060 1.00 93.44 83 MET A C 1
ATOM 641 O O . MET A 1 83 ? 5.522 7.664 0.449 1.00 93.44 83 MET A O 1
ATOM 645 N N . ALA A 1 84 ? 6.242 6.295 -1.181 1.00 93.56 84 ALA A N 1
ATOM 646 C CA . ALA A 1 84 ? 6.488 7.394 -2.088 1.00 93.56 84 ALA A CA 1
ATOM 647 C C . ALA A 1 84 ? 5.210 8.154 -2.480 1.00 93.56 84 ALA A C 1
ATOM 649 O O . ALA A 1 84 ? 5.248 9.340 -2.804 1.00 93.56 84 ALA A O 1
ATOM 650 N N . TYR A 1 85 ? 4.061 7.481 -2.428 1.00 96.12 85 TYR A N 1
ATOM 651 C CA . TYR A 1 85 ? 2.742 8.043 -2.705 1.00 96.12 85 TYR A CA 1
ATOM 652 C C . TYR A 1 85 ? 2.185 8.778 -1.491 1.00 96.12 85 TYR A C 1
ATOM 654 O O . TYR A 1 85 ? 1.623 9.858 -1.666 1.00 96.12 85 TYR A O 1
ATOM 662 N N . VAL A 1 86 ? 2.405 8.235 -0.288 1.00 96.56 86 VAL A N 1
ATOM 663 C CA . VAL A 1 86 ? 2.039 8.866 0.990 1.00 96.56 86 VAL A CA 1
ATOM 664 C C . VAL A 1 86 ? 2.741 10.211 1.177 1.00 96.56 86 VAL A C 1
ATOM 666 O O . VAL A 1 86 ? 2.126 11.144 1.674 1.00 96.56 86 VAL A O 1
ATOM 669 N N . PHE A 1 87 ? 4.002 10.336 0.749 1.00 95.81 87 PHE A N 1
ATOM 670 C CA . PHE A 1 87 ? 4.807 11.552 0.945 1.00 95.81 87 PHE A CA 1
ATOM 671 C C . PHE A 1 87 ? 4.948 12.444 -0.296 1.00 95.81 87 PHE A C 1
ATOM 673 O O . PHE A 1 87 ? 5.700 13.416 -0.263 1.00 95.81 87 PHE A O 1
ATOM 680 N N . GLY A 1 88 ? 4.279 12.127 -1.408 1.00 95.44 88 GLY A N 1
ATOM 681 C CA . GLY A 1 88 ? 4.322 12.992 -2.593 1.00 95.44 88 GLY A CA 1
ATOM 682 C C . GLY A 1 88 ? 5.677 13.044 -3.312 1.00 95.44 88 GLY A C 1
ATOM 683 O O . GLY A 1 88 ? 5.961 14.017 -4.002 1.00 95.44 88 GLY A O 1
ATOM 684 N N . ASN A 1 89 ? 6.536 12.034 -3.159 1.00 92.00 89 ASN A N 1
ATOM 685 C CA . ASN A 1 89 ? 7.925 12.059 -3.635 1.00 92.00 89 ASN A CA 1
ATOM 686 C C . ASN A 1 89 ? 8.214 10.993 -4.715 1.00 92.00 89 ASN A C 1
ATOM 688 O O . ASN A 1 89 ? 9.346 10.521 -4.838 1.00 92.00 89 ASN A O 1
ATOM 692 N N . GLN A 1 90 ? 7.215 10.641 -5.539 1.00 90.94 90 GLN A N 1
ATOM 693 C CA . GLN A 1 90 ? 7.362 9.627 -6.602 1.00 90.94 90 GLN A CA 1
ATOM 694 C C . GLN A 1 90 ? 8.478 9.963 -7.597 1.00 90.94 90 GLN A C 1
ATOM 696 O O . GLN A 1 90 ? 9.166 9.065 -8.079 1.00 90.94 90 GLN A O 1
ATOM 701 N N . ASP A 1 91 ? 8.680 11.253 -7.884 1.00 88.44 91 ASP A N 1
ATOM 702 C CA . ASP A 1 91 ? 9.740 11.722 -8.783 1.00 88.44 91 ASP A CA 1
ATOM 703 C C . ASP A 1 91 ? 11.154 11.401 -8.222 1.00 88.44 91 ASP A C 1
ATOM 705 O O . ASP A 1 91 ? 12.125 11.369 -8.972 1.00 88.44 91 ASP A O 1
ATOM 709 N N . ASN A 1 92 ? 11.270 11.076 -6.925 1.00 85.75 92 ASN A N 1
ATOM 710 C CA . ASN A 1 92 ? 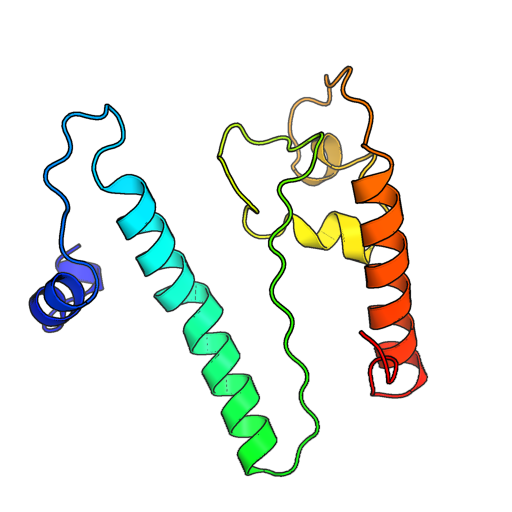12.521 10.766 -6.224 1.00 85.75 92 ASN A CA 1
ATOM 711 C C . ASN A 1 92 ? 12.667 9.284 -5.826 1.00 85.75 92 ASN A C 1
ATOM 713 O O . ASN A 1 92 ? 13.564 8.956 -5.046 1.00 85.75 92 ASN A O 1
ATOM 717 N N . MET A 1 93 ? 11.829 8.366 -6.331 1.00 83.62 93 MET A N 1
ATOM 718 C CA . MET A 1 93 ? 11.864 6.953 -5.906 1.00 83.62 93 MET A CA 1
ATOM 719 C C . MET A 1 93 ? 13.246 6.302 -6.045 1.00 83.62 93 MET A C 1
ATOM 721 O O . MET A 1 93 ? 13.684 5.617 -5.127 1.00 83.62 93 MET A O 1
ATOM 725 N N . ALA A 1 94 ? 13.970 6.533 -7.143 1.00 79.88 94 ALA A N 1
ATOM 726 C CA . ALA A 1 94 ? 15.312 5.965 -7.312 1.00 79.88 94 ALA A CA 1
ATOM 727 C C . ALA A 1 94 ? 16.270 6.397 -6.182 1.00 79.88 94 ALA A C 1
ATOM 729 O O . ALA A 1 94 ? 16.990 5.568 -5.624 1.00 79.88 94 ALA A O 1
ATOM 730 N N . THR A 1 95 ? 16.203 7.671 -5.784 1.00 80.94 95 THR A N 1
ATOM 731 C CA . THR A 1 95 ? 16.974 8.233 -4.668 1.00 80.94 95 THR A CA 1
ATOM 732 C C . THR A 1 95 ? 16.558 7.625 -3.329 1.00 80.94 95 THR A C 1
ATOM 734 O O . THR A 1 95 ? 17.422 7.235 -2.545 1.00 80.94 95 THR A O 1
ATOM 737 N N . LEU A 1 96 ? 15.252 7.489 -3.071 1.00 77.75 96 LEU A N 1
ATOM 738 C CA . LEU A 1 96 ? 14.727 6.921 -1.818 1.00 77.75 96 LEU A CA 1
ATOM 739 C C . LEU A 1 96 ? 15.176 5.474 -1.601 1.00 77.75 96 LEU A C 1
ATOM 741 O O . LEU A 1 96 ? 15.492 5.083 -0.480 1.00 77.75 96 LEU A O 1
ATOM 745 N N . TYR A 1 97 ? 15.266 4.698 -2.680 1.00 75.56 97 TYR A N 1
ATOM 746 C CA . TYR A 1 97 ? 15.741 3.317 -2.639 1.00 75.56 97 TYR A CA 1
ATOM 747 C C . TYR A 1 97 ? 17.273 3.191 -2.689 1.00 75.56 97 TYR A C 1
ATOM 749 O O . TYR A 1 97 ? 17.786 2.075 -2.706 1.00 75.56 97 TYR A O 1
ATOM 757 N N . ARG A 1 98 ? 18.015 4.312 -2.693 1.00 77.56 98 ARG A N 1
ATOM 758 C CA . ARG A 1 98 ? 19.483 4.357 -2.854 1.00 77.56 98 ARG A CA 1
ATOM 759 C C . ARG A 1 98 ? 19.974 3.600 -4.092 1.00 77.56 98 ARG A C 1
ATOM 761 O O . ARG A 1 98 ? 21.054 3.012 -4.092 1.00 77.56 98 ARG A O 1
ATOM 768 N N . LEU A 1 99 ? 19.174 3.614 -5.151 1.00 71.50 99 LEU A N 1
ATOM 769 C CA . LEU A 1 99 ? 19.515 3.005 -6.427 1.00 71.50 99 LEU A CA 1
ATOM 770 C C . LEU A 1 99 ? 20.127 4.071 -7.337 1.00 71.50 99 LEU A C 1
ATOM 772 O O . LEU A 1 99 ? 19.831 5.259 -7.205 1.00 71.50 99 LEU A O 1
ATOM 776 N N . ALA A 1 100 ? 21.018 3.662 -8.244 1.00 62.66 100 ALA A N 1
ATOM 777 C CA . ALA A 1 100 ? 21.666 4.592 -9.164 1.00 62.66 100 ALA A CA 1
ATOM 778 C C . ALA A 1 100 ? 20.593 5.406 -9.913 1.00 62.66 100 ALA A C 1
ATOM 780 O O . ALA A 1 100 ? 19.777 4.845 -10.641 1.00 62.66 100 ALA A O 1
ATOM 781 N N . ALA A 1 101 ? 20.590 6.729 -9.714 1.00 57.59 101 ALA A N 1
ATOM 782 C CA . ALA A 1 101 ? 19.499 7.650 -10.058 1.00 57.59 101 ALA A CA 1
ATOM 783 C C . ALA A 1 101 ? 19.310 7.916 -11.568 1.00 57.59 101 ALA A C 1
ATOM 785 O O . ALA A 1 101 ? 18.864 8.985 -11.977 1.00 57.59 101 ALA A O 1
ATOM 786 N N . ARG A 1 102 ? 19.655 6.963 -12.434 1.00 52.75 102 ARG A N 1
ATOM 787 C CA . ARG A 1 102 ? 19.523 7.108 -13.885 1.00 52.75 102 ARG A CA 1
ATOM 788 C C . ARG A 1 102 ? 18.220 6.498 -14.356 1.00 52.75 102 ARG A C 1
ATOM 790 O O . ARG A 1 102 ? 18.202 5.404 -14.907 1.00 52.75 102 ARG A O 1
ATOM 797 N N . THR A 1 103 ? 17.130 7.230 -14.170 1.00 62.38 103 THR A N 1
ATOM 798 C CA . THR A 1 103 ? 15.882 6.896 -14.851 1.00 62.38 103 THR A CA 1
ATOM 799 C C . THR A 1 103 ? 15.484 8.087 -15.708 1.00 62.38 103 THR A C 1
ATOM 801 O O . THR A 1 103 ? 15.142 9.142 -15.189 1.00 62.38 103 THR A O 1
ATOM 804 N N . SER A 1 104 ? 15.492 7.912 -17.028 1.00 75.00 104 SER A N 1
ATOM 805 C CA . SER A 1 104 ? 14.752 8.770 -17.965 1.00 75.00 104 SER A CA 1
ATOM 806 C C . SER A 1 104 ? 13.232 8.571 -17.838 1.00 75.00 104 SER A C 1
ATOM 808 O O . SER A 1 104 ? 12.461 9.041 -18.674 1.00 75.00 104 SER A O 1
ATOM 810 N N . CYS A 1 105 ? 12.794 7.833 -16.814 1.00 84.62 105 CYS A N 1
ATOM 811 C CA . CYS A 1 105 ? 11.406 7.517 -16.582 1.00 84.62 105 CYS A CA 1
ATOM 812 C C . CYS A 1 105 ? 10.660 8.754 -16.098 1.00 84.62 105 CYS A C 1
ATOM 814 O O . CYS A 1 105 ? 11.085 9.459 -15.184 1.00 84.62 105 CYS A O 1
ATOM 816 N N . ARG A 1 106 ? 9.503 8.985 -16.710 1.00 89.81 106 ARG A N 1
ATOM 817 C CA . ARG A 1 106 ? 8.565 10.023 -16.311 1.00 89.81 106 ARG A CA 1
ATOM 818 C C . ARG A 1 106 ? 7.455 9.391 -15.484 1.00 89.81 106 ARG A C 1
ATOM 820 O O . ARG A 1 106 ? 6.772 8.486 -15.964 1.00 89.81 106 ARG A O 1
ATOM 827 N N . VAL A 1 107 ? 7.255 9.889 -14.264 1.00 92.75 107 VAL A N 1
ATOM 828 C CA . VAL A 1 107 ? 6.158 9.437 -13.397 1.00 92.75 107 VAL A CA 1
ATOM 829 C C . VAL A 1 107 ? 4.824 9.662 -14.106 1.00 92.75 107 VAL A C 1
ATOM 831 O O . VAL A 1 107 ? 4.549 10.758 -14.609 1.00 92.75 107 VAL A O 1
ATOM 834 N N . SER A 1 108 ? 4.004 8.613 -14.158 1.00 95.50 108 SER A N 1
ATOM 835 C CA . SER A 1 108 ? 2.732 8.644 -14.872 1.00 95.50 108 SER A CA 1
ATOM 836 C C . SER A 1 108 ? 1.726 9.601 -14.209 1.00 95.50 108 SER A C 1
ATOM 838 O O . SER A 1 108 ? 1.737 9.763 -12.984 1.00 95.50 108 SER A O 1
ATOM 840 N N . PRO A 1 109 ? 0.810 10.227 -14.974 1.00 97.00 109 PRO A N 1
ATOM 841 C CA . PRO A 1 109 ? -0.267 11.033 -14.399 1.00 97.00 109 PRO A CA 1
ATOM 842 C C . PRO A 1 109 ? -1.124 10.262 -13.386 1.00 97.00 109 PRO A C 1
ATOM 844 O O . PRO A 1 109 ? -1.550 10.844 -12.390 1.00 97.00 109 PRO A O 1
ATOM 847 N N . GLN A 1 110 ? -1.329 8.958 -13.610 1.00 97.00 110 GLN A N 1
ATOM 848 C CA . GLN A 1 110 ? -2.050 8.073 -12.695 1.00 97.00 110 GLN A CA 1
ATOM 849 C C . GLN A 1 110 ? -1.339 7.963 -11.343 1.00 97.00 110 GLN A C 1
ATOM 851 O O . GLN A 1 110 ? -1.996 8.027 -10.309 1.00 97.00 110 GLN A O 1
ATOM 856 N N . ASP A 1 111 ? -0.006 7.867 -11.331 1.00 96.38 111 ASP A N 1
ATOM 857 C CA . ASP A 1 111 ? 0.757 7.804 -10.081 1.00 96.38 111 ASP A CA 1
ATOM 858 C C . ASP A 1 111 ? 0.693 9.118 -9.300 1.00 96.38 111 ASP A C 1
ATOM 860 O O . ASP A 1 111 ? 0.511 9.108 -8.082 1.00 96.38 111 ASP A O 1
ATOM 864 N N . LYS A 1 112 ? 0.747 10.257 -10.001 1.00 97.44 112 LYS A N 1
ATOM 865 C CA . LYS A 1 112 ? 0.580 11.576 -9.370 1.00 97.44 112 LYS A CA 1
ATOM 866 C C . LYS A 1 112 ? -0.833 11.762 -8.813 1.00 97.44 112 LYS A C 1
ATOM 868 O O . LYS A 1 112 ? -0.995 12.354 -7.750 1.00 97.44 112 LYS A O 1
ATOM 873 N N . ALA A 1 113 ? -1.854 11.277 -9.522 1.00 97.31 113 ALA A N 1
ATOM 874 C CA . ALA A 1 113 ? -3.236 11.308 -9.047 1.00 97.31 113 ALA A CA 1
ATOM 875 C C . ALA A 1 113 ? -3.421 10.434 -7.802 1.00 97.31 113 ALA A C 1
ATOM 877 O O . ALA A 1 113 ? -3.914 10.931 -6.794 1.00 97.31 113 ALA A O 1
ATOM 878 N N . LEU A 1 114 ? -2.939 9.189 -7.841 1.00 96.75 114 LEU A N 1
ATOM 879 C CA . LEU A 1 114 ? -2.987 8.280 -6.699 1.00 96.75 114 LEU A CA 1
ATOM 880 C C . LEU A 1 114 ? -2.253 8.855 -5.482 1.00 96.75 114 LEU A C 1
ATOM 882 O O . LEU A 1 114 ? -2.764 8.781 -4.370 1.00 96.75 114 LEU A O 1
ATOM 886 N N . SER A 1 115 ? -1.091 9.484 -5.678 1.00 97.44 115 SER A N 1
ATOM 887 C CA . SER A 1 115 ? -0.379 10.130 -4.574 1.00 97.44 115 SER A CA 1
ATOM 888 C C . SER A 1 115 ? -1.164 11.276 -3.950 1.00 97.44 115 SER A C 1
ATOM 890 O O . SER A 1 115 ? -1.189 11.381 -2.729 1.00 97.44 115 SER A O 1
ATOM 892 N N . ARG A 1 116 ? -1.840 12.113 -4.749 1.00 97.25 116 ARG A N 1
ATOM 893 C CA . ARG A 1 116 ? -2.708 13.163 -4.196 1.00 97.25 116 ARG A CA 1
ATOM 894 C C . ARG A 1 116 ? -3.828 12.569 -3.346 1.00 97.25 116 ARG A C 1
ATOM 896 O O . ARG A 1 116 ? -4.076 13.081 -2.260 1.00 97.25 116 ARG A O 1
ATOM 903 N N . THR A 1 117 ? -4.442 11.475 -3.798 1.00 95.88 117 THR A N 1
ATOM 904 C CA . THR A 1 117 ? -5.449 10.748 -3.012 1.00 95.88 117 THR A CA 1
ATOM 905 C C . THR A 1 117 ? -4.864 10.225 -1.701 1.00 95.88 117 THR A C 1
ATOM 907 O O . THR A 1 117 ? -5.441 10.461 -0.645 1.00 95.88 117 THR A O 1
ATOM 910 N N . MET A 1 118 ? -3.699 9.572 -1.736 1.00 96.69 118 MET A N 1
ATOM 911 C CA . MET A 1 118 ? -3.070 9.014 -0.533 1.00 96.69 118 MET A CA 1
ATOM 912 C C . MET A 1 118 ? -2.614 10.092 0.457 1.00 96.69 118 MET A C 1
ATOM 914 O O . MET A 1 118 ? -2.843 9.941 1.653 1.00 96.69 118 MET A O 1
ATOM 918 N N . MET A 1 119 ? -2.013 11.187 -0.021 1.00 96.88 119 MET A N 1
ATOM 919 C CA . MET A 1 119 ? -1.663 12.338 0.820 1.00 96.88 119 MET A CA 1
ATOM 920 C C . MET A 1 119 ? -2.903 12.940 1.483 1.00 96.88 119 MET A C 1
ATOM 922 O O . MET A 1 119 ? -2.867 13.244 2.671 1.00 96.88 119 MET A O 1
ATOM 926 N N . GLY A 1 120 ? -4.005 13.080 0.736 1.00 95.31 120 GLY A N 1
ATOM 927 C CA . GLY A 1 120 ? -5.280 13.549 1.277 1.00 95.31 120 GLY A CA 1
ATOM 928 C C . GLY A 1 120 ? -5.827 12.615 2.356 1.00 95.31 120 GLY A C 1
ATOM 929 O O . GLY A 1 120 ? -6.138 13.071 3.449 1.00 95.31 120 GLY A O 1
ATOM 930 N N . LEU A 1 121 ? -5.862 11.306 2.086 1.00 95.38 121 LEU A N 1
ATOM 931 C CA . LEU A 1 121 ? -6.316 10.289 3.039 1.00 95.38 121 LEU A CA 1
ATOM 932 C C . LEU A 1 121 ? -5.528 10.358 4.351 1.00 95.38 121 LEU A C 1
ATOM 934 O O . LEU A 1 121 ? -6.121 10.454 5.423 1.00 95.38 121 LEU A O 1
ATOM 938 N N . TRP A 1 122 ? -4.196 10.349 4.277 1.00 96.31 122 TRP A N 1
ATOM 939 C CA . TRP A 1 122 ? -3.345 10.426 5.467 1.00 96.31 122 TRP A CA 1
ATOM 940 C C . TRP A 1 122 ? -3.435 11.781 6.177 1.00 96.31 122 TRP A C 1
ATOM 942 O O . TRP A 1 122 ? -3.366 11.827 7.405 1.00 96.31 122 TRP A O 1
ATOM 952 N N . GLY A 1 123 ? -3.620 12.873 5.430 1.00 96.44 123 GLY A N 1
ATOM 953 C CA . GLY A 1 123 ? -3.842 14.207 5.985 1.00 96.44 123 GLY A CA 1
ATOM 954 C C . GLY A 1 123 ? -5.134 14.300 6.798 1.00 96.44 123 GLY A C 1
ATOM 955 O O . GLY A 1 123 ? -5.122 14.853 7.895 1.00 96.44 123 GLY A O 1
ATOM 956 N N . GLU A 1 124 ? -6.224 13.707 6.310 1.00 95.81 124 GLU A N 1
ATOM 957 C CA . GLU A 1 124 ? -7.498 13.642 7.036 1.00 95.81 124 GLU A CA 1
ATOM 958 C C . GLU A 1 124 ? -7.384 12.803 8.308 1.00 95.81 124 GLU A C 1
ATOM 960 O O . GLU A 1 124 ? -7.757 13.280 9.378 1.00 95.81 124 GLU A O 1
ATOM 965 N N . VAL A 1 125 ? -6.748 11.627 8.239 1.00 95.12 125 VAL A N 1
ATOM 966 C CA . VAL A 1 125 ? -6.489 10.805 9.434 1.00 95.12 125 VAL A CA 1
ATOM 967 C C . VAL A 1 125 ? -5.681 11.587 10.471 1.00 95.12 125 VAL A C 1
ATOM 969 O O . VAL A 1 125 ? -6.018 11.571 11.651 1.00 95.12 125 VAL A O 1
ATOM 972 N N . ALA A 1 126 ? -4.641 12.314 10.055 1.00 95.94 126 ALA A N 1
ATOM 973 C CA . ALA A 1 126 ? -3.836 13.117 10.974 1.00 95.94 126 ALA A CA 1
ATOM 974 C C . ALA A 1 126 ? -4.619 14.293 11.588 1.00 95.94 126 ALA A C 1
ATOM 976 O O . ALA A 1 126 ? -4.385 14.657 12.740 1.00 95.94 126 ALA A O 1
ATOM 977 N N . ARG A 1 127 ? -5.538 14.895 10.826 1.00 96.88 127 ARG A N 1
ATOM 978 C CA . ARG A 1 127 ? -6.312 16.077 11.231 1.00 96.88 127 ARG A CA 1
ATOM 979 C C . ARG A 1 127 ? -7.535 15.737 12.082 1.00 96.88 127 ARG A C 1
ATOM 981 O O . ARG A 1 127 ? -7.912 16.529 12.944 1.00 96.88 127 ARG A O 1
ATOM 988 N N . HIS A 1 128 ? -8.164 14.597 11.822 1.00 95.62 128 HIS A N 1
ATOM 989 C CA . HIS A 1 128 ? -9.470 14.231 12.371 1.00 95.62 128 HIS A CA 1
ATOM 990 C C . HIS A 1 128 ? -9.495 12.902 13.117 1.00 95.62 128 HIS A C 1
ATOM 992 O O . HIS A 1 128 ? -10.457 12.627 13.825 1.00 95.62 128 HIS A O 1
ATOM 998 N N . GLY A 1 129 ? -8.447 12.091 12.998 1.00 93.50 129 GLY A N 1
ATOM 999 C CA . GLY A 1 129 ? -8.431 10.737 13.545 1.00 93.50 129 GLY A CA 1
ATOM 1000 C C . GLY A 1 129 ? -9.205 9.726 12.699 1.00 93.50 129 GLY A C 1
ATOM 1001 O O . GLY A 1 129 ? -9.323 8.579 13.115 1.00 93.50 129 GLY A O 1
ATOM 1002 N N . GLU A 1 130 ? -9.700 10.119 11.522 1.00 93.56 130 GLU A N 1
ATOM 1003 C CA . GLU A 1 130 ? -10.441 9.262 10.596 1.00 93.56 130 GLU A CA 1
ATOM 1004 C C . GLU A 1 130 ? -10.146 9.633 9.129 1.00 93.56 130 GLU A C 1
ATOM 1006 O O . GLU A 1 130 ? -9.839 10.792 8.836 1.00 93.56 130 GLU A O 1
ATOM 1011 N N . PRO A 1 131 ? -10.177 8.667 8.193 1.00 92.81 131 PRO A N 1
ATOM 1012 C CA . PRO A 1 131 ? -10.041 8.941 6.767 1.00 92.81 131 PRO A CA 1
ATOM 1013 C C . PRO A 1 131 ? -11.297 9.644 6.226 1.00 92.81 131 PRO A C 1
ATOM 1015 O O . PRO A 1 131 ? -12.347 9.624 6.872 1.00 92.81 131 PRO A O 1
ATOM 1018 N N . PRO A 1 132 ? -11.240 10.230 5.016 1.00 89.56 132 PRO A N 1
ATOM 1019 C CA . PRO A 1 132 ? -12.428 10.798 4.394 1.00 89.56 132 PRO A CA 1
ATOM 1020 C C . PRO A 1 132 ? -13.515 9.728 4.213 1.00 89.56 132 PRO A C 1
ATOM 1022 O O . PRO A 1 132 ? -13.223 8.564 3.938 1.00 89.56 132 PRO A O 1
ATOM 1025 N N . ALA A 1 133 ? -14.784 10.140 4.304 1.00 79.00 133 ALA A N 1
ATOM 1026 C CA . ALA A 1 133 ? -15.945 9.244 4.201 1.00 79.00 133 ALA A CA 1
ATOM 1027 C C . ALA A 1 133 ? -16.002 8.434 2.888 1.00 79.00 133 ALA A C 1
ATOM 1029 O O . ALA A 1 133 ? -16.661 7.401 2.815 1.00 79.00 133 ALA A O 1
ATOM 1030 N N . GLN A 1 134 ? -15.314 8.914 1.856 1.00 71.50 134 GLN A N 1
ATOM 1031 C CA . GLN A 1 134 ? -15.153 8.267 0.563 1.00 71.50 134 GLN A CA 1
ATOM 1032 C C . GLN A 1 134 ? -13.652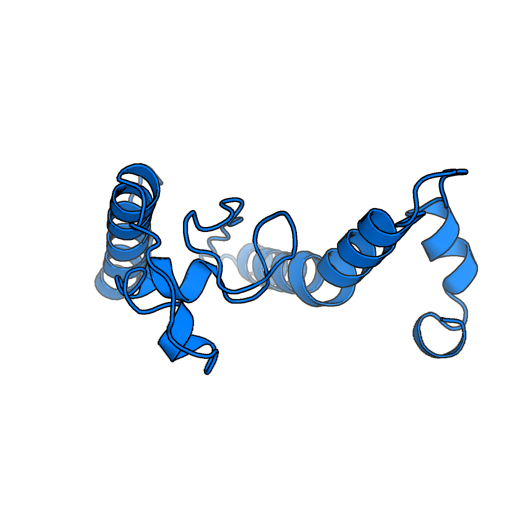 8.147 0.293 1.00 71.50 134 GLN A C 1
ATOM 1034 O O . GLN A 1 134 ? -12.987 9.150 0.017 1.00 71.50 134 GLN A O 1
ATOM 1039 N N . TRP A 1 135 ? -13.132 6.927 0.447 1.00 66.62 135 TRP A N 1
ATOM 1040 C CA . TRP A 1 135 ? -11.729 6.560 0.266 1.00 66.62 135 TRP A CA 1
ATOM 1041 C C . TRP A 1 135 ? -11.602 5.268 -0.542 1.00 66.62 135 TRP A C 1
ATOM 1043 O O . TRP A 1 135 ? -12.519 4.419 -0.449 1.00 66.62 135 TRP A O 1
#

pLDDT: mean 87.68, std 11.24, range [44.88, 98.06]

Radius of gyration: 18.4 Å; chains: 1; bounding box: 38×46×39 Å

Secondary structure (DSSP, 8-state):
-HHHHGGGHHHHHHHSPPP---STTTTHHHHHHHHHIIIIIHHHHHHHHHHHTTT---------PPPTT-SSS-SSPPTTTTHHHHTT-GGGHHHHTT------PPPPHHHHHHHHHHHHHHHHHHHHSS--S--

Sequence (135 aa):
FEGLLGKNAQRVMDVYPPRQSFAVFGNRDLVVELATDLLYSCPNTRIANALAAKNAPAWVYSFQRRPSCSPTPYPGPVHGSEMAYVFGNQDNMATLYRLAARTSCRVSPQDKALSRTMMGLWGEVARHGEPPAQW

Foldseek 3Di:
DCVVCPPCVVVLCVVLPFDPDPDPCGSVVSVVVSCCCVPPVVVVVVVQVVCVVVVHDDDDDDDWDDWQVNVDPDDTDDPPNCVCLLVVNSVCNCVVVVHDNDDPGDGDPVSNVSSVQNVQQVVCCVVPVHGPPPD

InterPro domains:
  IPR002018 Carboxylesterase, type B [PF00135] (27-132)
  IPR029058 Alpha/Beta hydrolase fold [G3DSA:3.40.50.1820] (1-135)
  IPR029058 Alpha/Beta hydrolase fold [SSF53474] (8-131)
  IPR050654 Acetylcholinesterase-related enzymes [PTHR43918] (10-133)

Organism: Alexandrium catenella (NCBI:txid2925)